Protein AF-A0A1M2VEQ7-F1 (afdb_monomer_lite)

Radius of gyration: 18.89 Å; chains: 1; bounding box: 52×27×53 Å

pLDDT: mean 94.09, std 8.84, range [41.97, 98.5]

Sequence (158 aa):
MASSLTTLIDLSKPSLIACVVSIAFNPTAWNIVARNEYRNKTITRIFGGNARYGCYFLALCIFSAGMLRDSLYHRALLEQPQAKLLPAPLDTLVPAVLFGLGQIFVVTSTWALGVTGTFLGDYFGILMDHRVEGFPFNVLRDPMYVGSTMSFAATALW

Secondary structure (DSSP, 8-state):
----HHHH--TT-HHHHHHHHHHHHHHHHHHHHHHHHHHH-HHHHHTTT-HHHHHHHHHHHHHHHHHHHHHHHHHHHHHSPP---S-TTHHHHHHHHHHHHHHHHHHHHHHHHHHHHHTTTTTTT---SS---STTTTT-SSHHHHHHHHHHHHHHH-

InterPro domains:
  IPR007318 Phospholipid methyltransferase [PF04191] (93-158)
  IPR024960 Phosphatidyl-N-methylethanolamine/Phosphatidylethanolamine N-methyltransferase [MF_03216] (12-158)
  IPR024960 Phosphatidyl-N-methylethanolamine/Phosphatidylethanolamine N-methyltransferase [PIRSF005444] (3-158)
  IPR024960 Phosphatidyl-N-methylethanolamine/Phosphatidylethanolamine N-methyltransferase [PS51599] (1-157)
  IPR024960 Phosphatidyl-N-methylethanolamine/Phosphatidylethanolamine N-methyltransferase [PTHR15458] (3-158)

Organism: Trametes pubescens (NCBI:txid154538)

Foldseek 3Di:
DPDDVCLQWPPVDVLVVVLVCLVVCLVVVLVVVLVCCLVPVVLCVVVVNNLVVSQVVLLVVSVVSVVVSVVSLLVRLVVTDDDQPDDPPCLPVQLVVLLVQLCVLQVVVCVQLPSLNVRSVVSSVDDDPDDDCDPPCVVDVCSNVSSVVSNSVSSSSD

Structure (mmCIF, N/CA/C/O backbone):
data_AF-A0A1M2VEQ7-F1
#
_entry.id   AF-A0A1M2VEQ7-F1
#
loop_
_atom_site.group_PDB
_atom_site.id
_atom_site.type_symbol
_atom_site.label_atom_id
_atom_site.label_alt_id
_atom_site.label_comp_id
_atom_site.label_asym_id
_atom_site.label_entity_id
_atom_site.label_seq_id
_atom_site.pdbx_PDB_ins_code
_atom_site.Cartn_x
_atom_site.Cartn_y
_atom_site.Cartn_z
_atom_site.occupancy
_atom_site.B_iso_or_equiv
_atom_site.auth_seq_id
_atom_site.auth_comp_id
_atom_site.auth_asym_id
_atom_site.auth_atom_id
_atom_site.pdbx_PDB_model_num
ATOM 1 N N . MET A 1 1 ? 30.136 -11.123 -17.820 1.00 41.97 1 MET A N 1
ATOM 2 C CA . MET A 1 1 ? 30.564 -9.957 -17.018 1.00 41.97 1 MET A CA 1
ATOM 3 C C . MET A 1 1 ? 29.614 -9.841 -15.844 1.00 41.97 1 MET A C 1
ATOM 5 O O . MET A 1 1 ? 28.425 -9.690 -16.084 1.00 41.97 1 MET A O 1
ATOM 9 N N . ALA A 1 2 ? 30.093 -9.992 -14.609 1.00 43.28 2 ALA A N 1
ATOM 10 C CA . ALA A 1 2 ? 29.255 -9.768 -13.436 1.00 43.28 2 ALA A CA 1
ATOM 11 C C . ALA A 1 2 ? 28.950 -8.265 -13.347 1.00 43.28 2 ALA A C 1
ATOM 13 O O . ALA A 1 2 ? 29.860 -7.465 -13.136 1.00 43.28 2 ALA A O 1
ATOM 14 N N . SER A 1 3 ? 27.699 -7.875 -13.586 1.00 52.16 3 SER A N 1
ATOM 15 C CA . SER A 1 3 ? 27.230 -6.511 -13.347 1.00 52.16 3 SER A CA 1
ATOM 16 C C . SER A 1 3 ? 27.383 -6.215 -11.857 1.00 52.16 3 SER A C 1
ATOM 18 O O . SER A 1 3 ? 26.749 -6.873 -11.031 1.00 52.16 3 SER A O 1
ATOM 20 N N . SER A 1 4 ? 28.242 -5.260 -11.499 1.00 61.28 4 SER A N 1
ATOM 21 C CA . SER A 1 4 ? 28.316 -4.772 -10.119 1.00 61.28 4 SER A CA 1
ATOM 22 C C . SER A 1 4 ? 26.930 -4.286 -9.696 1.00 61.28 4 SER A C 1
ATOM 24 O O . SER A 1 4 ? 26.262 -3.610 -10.476 1.00 61.28 4 SER A O 1
ATOM 26 N N . LEU A 1 5 ? 26.487 -4.587 -8.474 1.00 59.09 5 LEU A N 1
ATOM 27 C CA . LEU A 1 5 ? 25.176 -4.157 -7.961 1.00 59.09 5 LEU A CA 1
ATOM 28 C C . LEU A 1 5 ? 24.958 -2.636 -8.138 1.00 59.09 5 LEU A C 1
ATOM 30 O O . LEU A 1 5 ? 23.850 -2.184 -8.405 1.00 59.09 5 LEU A O 1
ATOM 34 N N . THR A 1 6 ? 26.049 -1.866 -8.086 1.00 61.22 6 THR A N 1
ATOM 35 C CA . THR A 1 6 ? 26.095 -0.412 -8.302 1.00 61.22 6 THR A CA 1
ATOM 36 C C . THR A 1 6 ? 25.773 0.047 -9.727 1.00 61.22 6 THR A C 1
ATOM 38 O O . THR A 1 6 ? 25.454 1.212 -9.923 1.00 61.22 6 THR A O 1
ATOM 41 N N . THR A 1 7 ? 25.843 -0.836 -10.731 1.00 74.12 7 THR A N 1
ATOM 42 C CA . THR A 1 7 ? 25.367 -0.534 -12.098 1.00 74.12 7 THR A CA 1
ATOM 43 C C . THR A 1 7 ? 23.854 -0.668 -12.249 1.00 74.12 7 THR A C 1
ATOM 45 O O . THR A 1 7 ? 23.299 -0.132 -13.202 1.00 74.12 7 THR A O 1
ATOM 48 N N . LEU A 1 8 ? 23.189 -1.356 -11.316 1.00 81.38 8 LEU A N 1
ATOM 49 C CA . LEU A 1 8 ? 21.740 -1.570 -11.332 1.00 81.38 8 LEU A CA 1
ATOM 50 C C . LEU A 1 8 ? 21.010 -0.683 -10.319 1.00 81.38 8 LEU A C 1
ATOM 52 O O . LEU A 1 8 ? 19.849 -0.354 -10.530 1.00 81.38 8 LEU A O 1
ATOM 56 N N . ILE A 1 9 ? 21.678 -0.308 -9.223 1.00 88.31 9 ILE A N 1
ATOM 57 C CA . ILE A 1 9 ? 21.107 0.515 -8.154 1.00 88.31 9 ILE A CA 1
ATOM 58 C C . ILE A 1 9 ? 22.100 1.618 -7.775 1.00 88.31 9 ILE A C 1
ATOM 60 O O . ILE A 1 9 ? 23.226 1.341 -7.359 1.00 88.31 9 ILE A O 1
ATOM 64 N N . ASP A 1 10 ? 21.657 2.870 -7.863 1.00 90.75 10 ASP A N 1
ATOM 65 C CA . ASP A 1 10 ? 22.382 4.045 -7.388 1.00 90.75 10 ASP A CA 1
ATOM 66 C C . ASP A 1 10 ? 22.004 4.355 -5.930 1.00 90.75 10 ASP A C 1
ATOM 68 O O . ASP A 1 10 ? 20.977 4.975 -5.637 1.00 90.75 10 ASP A O 1
ATOM 72 N N . LEU A 1 11 ? 22.866 3.931 -5.002 1.00 91.44 11 LEU A N 1
ATOM 73 C CA . LEU A 1 11 ? 22.692 4.141 -3.561 1.00 91.44 11 LEU A CA 1
ATOM 74 C C . LEU A 1 11 ? 22.933 5.593 -3.109 1.00 91.44 11 LEU A C 1
ATOM 76 O O . LEU A 1 11 ? 22.633 5.923 -1.964 1.00 91.44 11 LEU A O 1
ATOM 80 N N . SER A 1 12 ? 23.469 6.463 -3.973 1.00 91.88 12 SER A N 1
ATOM 81 C CA . SER A 1 12 ? 23.740 7.866 -3.629 1.00 91.88 12 SER A CA 1
ATOM 82 C C . SER A 1 12 ? 22.484 8.740 -3.639 1.00 91.88 12 SER A C 1
ATOM 84 O O . SER A 1 12 ? 22.485 9.828 -3.059 1.00 91.88 12 SER A O 1
ATOM 86 N N . LYS A 1 13 ? 21.402 8.278 -4.283 1.00 94.31 13 LYS A N 1
ATOM 87 C CA . LYS A 1 13 ? 20.159 9.037 -4.434 1.00 94.31 13 LYS A CA 1
ATOM 88 C C . LYS A 1 13 ? 19.396 9.126 -3.107 1.00 94.31 13 LYS A C 1
ATOM 90 O O . LYS A 1 13 ? 18.916 8.106 -2.609 1.00 94.31 13 LYS A O 1
ATOM 95 N N . PRO A 1 14 ? 19.164 10.336 -2.562 1.00 96.31 14 PRO A N 1
ATOM 96 C CA . PRO A 1 14 ? 18.352 10.497 -1.355 1.00 96.31 14 PRO A CA 1
ATOM 97 C C . PRO A 1 14 ? 16.904 10.019 -1.536 1.00 96.31 14 PRO A C 1
ATOM 99 O O . PRO A 1 14 ? 16.275 9.587 -0.572 1.00 96.31 14 PRO A O 1
ATOM 102 N N . SER A 1 15 ? 16.380 10.061 -2.767 1.00 97.12 15 SER A N 1
ATOM 103 C CA . SER A 1 15 ? 15.051 9.543 -3.113 1.00 97.12 15 SER A CA 1
ATOM 104 C C . SER A 1 15 ? 14.913 8.046 -2.834 1.00 97.12 15 SER A C 1
ATOM 106 O O . SER A 1 15 ? 13.863 7.626 -2.350 1.00 97.12 15 SER A O 1
ATOM 108 N N . LEU A 1 16 ? 15.973 7.253 -3.041 1.00 95.88 16 LEU A N 1
ATOM 109 C CA . LEU A 1 16 ? 15.980 5.825 -2.723 1.00 95.88 16 LEU A CA 1
ATOM 110 C C . LEU A 1 16 ? 15.811 5.602 -1.217 1.00 95.88 16 LEU A C 1
ATOM 112 O O . LEU A 1 16 ? 14.969 4.810 -0.801 1.00 95.88 16 LEU A O 1
ATOM 116 N N . ILE A 1 17 ? 16.562 6.343 -0.398 1.00 95.94 17 ILE A N 1
ATOM 117 C CA . ILE A 1 17 ? 16.470 6.255 1.065 1.00 95.94 17 ILE A CA 1
ATOM 118 C C . ILE A 1 17 ? 15.080 6.698 1.533 1.00 95.94 17 ILE A C 1
ATOM 120 O O . ILE A 1 17 ? 14.449 5.996 2.321 1.00 95.94 17 ILE A O 1
ATOM 124 N N . ALA A 1 18 ? 14.573 7.824 1.023 1.00 97.00 18 ALA A N 1
ATOM 125 C CA . ALA A 1 18 ? 13.242 8.320 1.366 1.00 97.00 18 ALA A CA 1
ATOM 126 C C . ALA A 1 18 ? 12.137 7.310 1.007 1.00 97.00 18 ALA A C 1
ATOM 128 O O . ALA A 1 18 ? 11.233 7.074 1.808 1.00 97.00 18 ALA A O 1
ATOM 129 N N . CYS A 1 19 ? 12.240 6.674 -0.163 1.00 97.31 19 CYS A N 1
ATOM 130 C CA . CYS A 1 19 ? 11.344 5.611 -0.607 1.00 97.31 19 CYS A CA 1
ATOM 131 C C . CYS A 1 19 ? 11.391 4.399 0.337 1.00 97.31 19 CYS A C 1
ATOM 133 O O . CYS A 1 19 ? 10.356 4.001 0.870 1.00 97.31 19 CYS A O 1
ATOM 135 N N . VAL A 1 20 ? 12.582 3.860 0.618 1.00 96.44 20 VAL A N 1
ATOM 136 C CA . VAL A 1 20 ? 12.757 2.696 1.506 1.00 96.44 20 VAL A CA 1
ATOM 137 C C . VAL A 1 20 ? 12.222 2.980 2.909 1.00 96.44 20 VAL A C 1
ATOM 139 O O . VAL A 1 20 ? 11.476 2.170 3.463 1.00 96.44 20 VAL A O 1
ATOM 142 N N . VAL A 1 21 ? 12.547 4.148 3.471 1.00 96.69 21 VAL A N 1
ATOM 143 C CA . VAL A 1 21 ? 12.052 4.567 4.788 1.00 96.69 21 VAL A CA 1
ATOM 144 C C . VAL A 1 21 ? 10.531 4.680 4.780 1.00 96.69 21 VAL A C 1
ATOM 146 O O . VAL A 1 21 ? 9.888 4.168 5.691 1.00 96.69 21 VAL A O 1
ATOM 149 N N . SER A 1 22 ? 9.936 5.289 3.752 1.00 96.69 22 SER A N 1
ATOM 150 C CA . SER A 1 22 ? 8.479 5.422 3.646 1.00 96.69 22 SER A CA 1
ATOM 151 C C . SER A 1 22 ? 7.770 4.067 3.510 1.00 96.69 22 SER A C 1
ATOM 153 O O . SER A 1 22 ? 6.759 3.829 4.176 1.00 96.69 22 SER A O 1
ATOM 155 N N . ILE A 1 23 ? 8.326 3.143 2.718 1.00 96.19 23 ILE A N 1
ATOM 156 C CA . ILE A 1 23 ? 7.804 1.778 2.563 1.00 96.19 23 ILE A CA 1
ATOM 157 C C . ILE A 1 23 ? 7.846 1.022 3.894 1.00 96.19 23 ILE A C 1
ATOM 159 O O . ILE A 1 23 ? 6.863 0.373 4.245 1.00 96.19 23 ILE A O 1
ATOM 163 N N . ALA A 1 24 ? 8.946 1.114 4.648 1.00 96.69 24 ALA A N 1
ATOM 164 C CA . ALA A 1 24 ? 9.087 0.456 5.948 1.00 96.69 24 ALA A CA 1
ATOM 165 C C . ALA A 1 24 ? 8.241 1.121 7.048 1.00 96.69 24 ALA A C 1
ATOM 167 O O . ALA A 1 24 ? 7.710 0.443 7.935 1.00 96.69 24 ALA A O 1
ATOM 168 N N . PHE A 1 25 ? 8.089 2.446 6.984 1.00 95.50 25 PHE A N 1
ATOM 169 C CA . PHE A 1 25 ? 7.326 3.231 7.946 1.00 95.50 25 PHE A CA 1
ATOM 170 C C . PHE A 1 25 ? 5.854 2.824 7.963 1.00 95.50 25 PHE A C 1
ATOM 172 O O . PHE A 1 25 ? 5.343 2.517 9.035 1.00 95.50 25 PHE A O 1
ATOM 179 N N . ASN A 1 26 ? 5.187 2.761 6.805 1.00 92.50 26 ASN A N 1
ATOM 180 C CA . ASN A 1 26 ? 3.742 2.514 6.728 1.00 92.50 26 ASN A CA 1
ATOM 181 C C . ASN A 1 26 ? 3.286 1.267 7.526 1.00 92.50 26 ASN A C 1
ATOM 183 O O . ASN A 1 26 ? 2.533 1.427 8.488 1.00 92.50 26 ASN A O 1
ATOM 187 N N . PRO A 1 27 ? 3.740 0.031 7.231 1.00 92.38 27 PRO A N 1
ATOM 188 C CA . PRO A 1 27 ? 3.302 -1.154 7.971 1.00 92.38 27 PRO A CA 1
ATOM 189 C C . PRO A 1 27 ? 3.718 -1.119 9.448 1.00 92.38 27 PRO A C 1
ATOM 191 O O . PRO A 1 27 ? 3.001 -1.651 10.297 1.00 92.38 27 PRO A O 1
ATOM 194 N N . THR A 1 28 ? 4.845 -0.485 9.779 1.00 95.75 28 THR A N 1
ATOM 195 C CA . THR A 1 28 ? 5.312 -0.351 11.166 1.00 95.75 28 THR A CA 1
ATOM 196 C C . THR A 1 28 ? 4.392 0.571 11.963 1.00 95.75 28 THR A C 1
ATOM 198 O O . THR A 1 28 ? 3.892 0.190 13.022 1.00 95.75 28 THR A O 1
ATOM 201 N N . ALA A 1 29 ? 4.113 1.759 11.426 1.00 95.81 29 ALA A N 1
ATOM 202 C CA . ALA A 1 29 ? 3.252 2.758 12.037 1.00 95.81 29 ALA A CA 1
ATOM 203 C C . ALA A 1 29 ? 1.839 2.211 12.247 1.00 95.81 29 ALA A C 1
ATOM 205 O O . ALA A 1 29 ? 1.312 2.286 13.356 1.00 95.81 29 ALA A O 1
ATOM 206 N N . TRP A 1 30 ? 1.249 1.583 11.226 1.00 94.50 30 TRP A N 1
ATOM 207 C CA . TRP A 1 30 ? -0.115 1.067 11.328 1.00 94.50 30 TRP A CA 1
ATOM 208 C C . TRP A 1 30 ? -0.225 -0.090 12.307 1.00 94.50 30 TRP A C 1
ATOM 210 O O . TRP A 1 30 ? -1.163 -0.104 13.093 1.00 94.50 30 TRP A O 1
ATOM 220 N N . ASN A 1 31 ? 0.753 -0.998 12.363 1.00 95.38 31 ASN A N 1
ATOM 221 C CA . ASN A 1 31 ? 0.759 -2.049 13.382 1.00 95.38 31 ASN A CA 1
ATOM 222 C C . ASN A 1 31 ? 0.820 -1.481 14.806 1.00 95.38 31 ASN A C 1
ATOM 224 O O . ASN A 1 31 ? 0.123 -1.975 15.694 1.00 95.38 31 ASN A O 1
ATOM 228 N N . ILE A 1 32 ? 1.637 -0.450 15.039 1.00 97.62 32 ILE A N 1
ATOM 229 C CA . ILE A 1 32 ? 1.743 0.204 16.351 1.00 97.62 32 ILE A CA 1
ATOM 230 C C . ILE A 1 32 ? 0.427 0.900 16.704 1.00 97.62 32 ILE A C 1
ATOM 232 O O . ILE A 1 32 ? -0.133 0.652 17.774 1.00 97.62 32 ILE A O 1
ATOM 236 N N . VAL A 1 33 ? -0.087 1.734 15.798 1.00 97.56 33 VAL A N 1
ATOM 237 C CA . VAL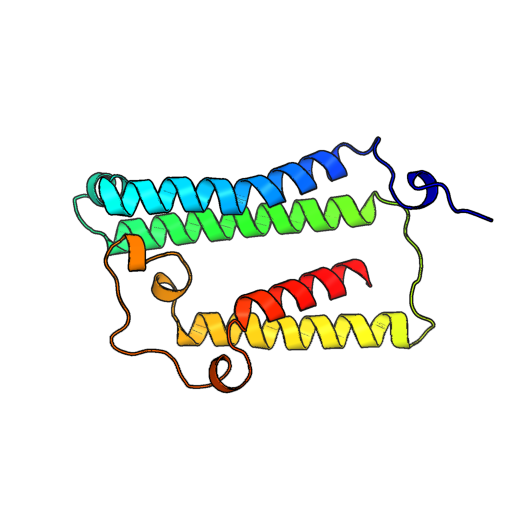 A 1 33 ? -1.315 2.510 16.002 1.00 97.56 33 VAL A CA 1
ATOM 238 C C . VAL A 1 33 ? -2.516 1.590 16.201 1.00 97.56 33 VAL A C 1
ATOM 240 O O . VAL A 1 33 ? -3.266 1.779 17.154 1.00 97.56 33 VAL A O 1
ATOM 243 N N . ALA A 1 34 ? -2.661 0.555 15.374 1.00 96.38 34 ALA A N 1
ATOM 244 C CA . ALA A 1 34 ? -3.751 -0.410 15.455 1.00 96.38 34 ALA A CA 1
ATOM 245 C C . ALA A 1 34 ? -3.725 -1.183 16.774 1.00 96.38 34 ALA A C 1
ATOM 247 O O . ALA A 1 34 ? -4.723 -1.235 17.488 1.00 96.38 34 ALA A O 1
ATOM 248 N N . ARG A 1 35 ? -2.568 -1.733 17.167 1.00 97.56 35 ARG A N 1
ATOM 249 C CA . ARG A 1 35 ? -2.437 -2.452 18.446 1.00 97.56 35 ARG A CA 1
ATOM 250 C C . ARG A 1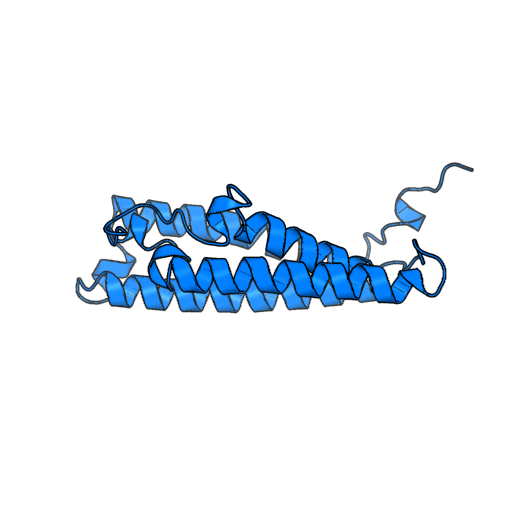 35 ? -2.713 -1.547 19.641 1.00 97.56 35 ARG A C 1
ATOM 252 O O . ARG A 1 35 ? -3.342 -1.991 20.603 1.00 97.56 35 ARG A O 1
ATOM 259 N N . ASN A 1 36 ? -2.255 -0.298 19.584 1.00 98.06 36 ASN A N 1
ATOM 260 C CA . ASN A 1 36 ? -2.574 0.693 20.599 1.00 98.06 36 ASN A CA 1
ATOM 261 C C . ASN A 1 36 ? -4.079 0.995 20.629 1.00 98.06 36 ASN A C 1
ATOM 263 O O . ASN A 1 36 ? -4.663 1.038 21.705 1.00 98.06 36 ASN A O 1
ATOM 267 N N . GLU A 1 37 ? -4.729 1.132 19.476 1.00 98.19 37 GLU A N 1
ATOM 268 C CA . GLU A 1 37 ? -6.176 1.317 19.406 1.00 98.19 37 GLU A CA 1
ATOM 269 C C . GLU A 1 37 ? -6.938 0.111 19.968 1.00 98.19 37 GLU A C 1
ATOM 271 O O . GLU A 1 37 ? -7.849 0.277 20.770 1.00 98.19 37 GLU A O 1
ATOM 276 N N . TYR A 1 38 ? -6.529 -1.115 19.661 1.00 97.75 38 TYR A N 1
ATOM 277 C CA . TYR A 1 38 ? -7.190 -2.304 20.193 1.00 97.75 38 TYR A CA 1
ATOM 278 C C . TYR A 1 38 ? -7.072 -2.428 21.714 1.00 97.75 38 TYR A C 1
ATOM 280 O O . TYR A 1 38 ? -8.064 -2.727 22.376 1.00 97.75 38 TYR A O 1
ATOM 288 N N . ARG A 1 39 ? -5.888 -2.160 22.283 1.00 97.69 39 ARG A N 1
ATOM 289 C CA . ARG A 1 39 ? -5.647 -2.292 23.732 1.00 97.69 39 ARG A CA 1
ATOM 290 C C . ARG A 1 39 ? -6.122 -1.089 24.536 1.00 97.69 39 ARG A C 1
ATOM 292 O O . ARG A 1 39 ? -6.677 -1.252 25.615 1.00 97.69 39 ARG A O 1
ATOM 299 N N . ASN A 1 40 ? -5.877 0.112 24.023 1.00 97.44 40 ASN A N 1
ATOM 300 C CA . ASN A 1 40 ? -6.067 1.355 24.756 1.00 97.44 40 ASN A CA 1
ATOM 301 C C . ASN A 1 40 ? -7.211 2.202 24.195 1.00 97.44 40 ASN A C 1
ATOM 303 O O . ASN A 1 40 ? -7.665 3.104 24.884 1.00 97.44 40 ASN A O 1
ATOM 307 N N . LYS A 1 41 ? -7.728 1.958 22.990 1.00 97.44 41 LYS A N 1
ATOM 308 C CA . LYS A 1 41 ? -8.807 2.773 22.397 1.00 97.44 41 LYS A CA 1
ATOM 309 C C . LYS A 1 41 ? -8.457 4.265 22.335 1.00 97.44 41 LYS A C 1
ATOM 311 O O . LYS A 1 41 ? -9.311 5.119 22.558 1.00 97.44 41 LYS A O 1
ATOM 316 N N . THR A 1 42 ? -7.178 4.593 22.132 1.00 97.56 42 THR A N 1
ATOM 317 C CA . THR A 1 42 ? -6.669 5.972 22.206 1.00 97.56 42 THR A CA 1
ATOM 318 C C . THR A 1 42 ? -7.341 6.886 21.189 1.00 97.56 42 THR A C 1
ATOM 320 O O . THR A 1 42 ? -7.777 7.970 21.563 1.00 97.56 42 THR A O 1
ATOM 323 N N . ILE A 1 43 ? -7.458 6.457 19.931 1.00 97.31 43 ILE A N 1
ATOM 324 C CA . ILE A 1 43 ? -8.097 7.252 18.880 1.00 97.31 43 ILE A CA 1
ATOM 325 C C . ILE A 1 43 ? -9.590 7.346 19.178 1.00 97.31 43 ILE A C 1
ATOM 327 O O . ILE A 1 43 ? -10.134 8.444 19.201 1.00 97.31 43 ILE A O 1
ATOM 331 N N . THR A 1 44 ? -10.246 6.231 19.510 1.00 97.81 44 THR A N 1
ATOM 332 C CA . THR A 1 44 ? -11.665 6.253 19.904 1.00 97.81 44 THR A CA 1
ATOM 333 C C . THR A 1 44 ? -11.932 7.250 21.040 1.00 97.81 44 THR A C 1
ATOM 335 O O . THR A 1 44 ? -12.894 8.013 20.970 1.00 97.81 44 THR A O 1
ATOM 338 N N . ARG A 1 45 ? -11.064 7.312 22.060 1.00 97.38 45 ARG A N 1
ATOM 339 C CA . ARG A 1 45 ? -11.169 8.281 23.163 1.00 97.38 45 ARG A CA 1
ATOM 340 C C . ARG A 1 45 ? -10.991 9.731 22.704 1.00 97.38 45 ARG A C 1
ATOM 342 O O . ARG A 1 45 ? -11.748 10.584 23.155 1.00 97.38 45 ARG A O 1
ATOM 349 N N . ILE A 1 46 ? -10.042 10.009 21.804 1.00 97.31 46 ILE A N 1
ATOM 350 C CA . ILE A 1 46 ? -9.850 11.347 21.209 1.00 97.31 46 ILE A CA 1
ATOM 351 C C . ILE A 1 46 ? -11.114 11.793 20.461 1.00 97.31 46 ILE A C 1
ATOM 353 O O . ILE A 1 46 ? -11.524 12.944 20.569 1.00 97.31 46 ILE A O 1
ATOM 357 N N . PHE A 1 47 ? -11.780 10.868 19.769 1.00 97.31 47 PHE A N 1
ATOM 358 C CA . PHE A 1 47 ? -13.030 11.115 19.046 1.00 97.31 47 PHE A CA 1
ATOM 359 C C . PHE A 1 47 ? -14.287 10.947 19.923 1.00 97.31 47 PHE A C 1
ATOM 361 O O . PHE A 1 47 ? -15.344 10.538 19.441 1.00 97.31 47 PHE A O 1
ATOM 368 N N . GLY A 1 48 ? -14.190 11.248 21.223 1.00 96.25 48 GLY A N 1
ATOM 369 C CA . GLY A 1 48 ? -15.342 11.293 22.133 1.00 96.25 48 GLY A CA 1
ATOM 370 C C . GLY A 1 48 ? -16.032 9.943 22.357 1.00 96.25 48 GLY A C 1
ATOM 371 O O . GLY A 1 48 ? -17.229 9.900 22.620 1.00 96.25 48 GLY A O 1
ATOM 372 N N . GLY A 1 49 ? -15.306 8.834 22.210 1.00 95.88 49 GLY A N 1
ATOM 373 C CA . GLY A 1 49 ? -15.850 7.479 22.315 1.00 95.88 49 GLY A CA 1
ATOM 374 C C . GLY A 1 49 ? -16.423 6.926 21.006 1.00 95.88 49 GLY A C 1
ATOM 375 O O . GLY A 1 49 ? -16.872 5.781 20.980 1.00 95.88 49 GLY A O 1
ATOM 376 N N . ASN A 1 50 ? -16.391 7.687 19.906 1.00 96.94 50 ASN A N 1
ATOM 377 C CA . ASN A 1 50 ? -16.903 7.229 18.618 1.00 96.94 50 ASN A CA 1
ATOM 378 C C . ASN A 1 50 ? -15.822 6.506 17.798 1.00 96.94 50 ASN A C 1
ATOM 380 O O . ASN A 1 50 ? -15.019 7.117 17.088 1.00 96.94 50 ASN A O 1
ATOM 384 N N . ALA A 1 51 ? -15.851 5.175 17.855 1.00 96.69 51 ALA A N 1
ATOM 385 C CA . ALA A 1 51 ? -14.900 4.315 17.159 1.00 96.69 51 ALA A CA 1
ATOM 386 C C . ALA A 1 51 ? -14.958 4.446 15.626 1.00 96.69 51 ALA A C 1
ATOM 388 O O . ALA A 1 51 ? -13.928 4.349 14.961 1.00 96.69 51 ALA A O 1
ATOM 389 N N . ARG A 1 52 ? -16.136 4.724 15.041 1.00 96.81 52 ARG A N 1
ATOM 390 C CA . ARG A 1 52 ? -16.261 4.924 13.587 1.00 96.81 52 ARG A CA 1
ATOM 391 C C . ARG A 1 52 ? -15.530 6.184 13.151 1.00 96.81 52 ARG A C 1
ATOM 393 O O . ARG A 1 52 ? -14.755 6.118 12.207 1.00 96.81 52 ARG A O 1
ATOM 400 N N . TYR A 1 53 ? -15.718 7.304 13.844 1.00 97.94 53 TYR A N 1
ATOM 401 C CA . TYR A 1 53 ? -15.013 8.544 13.501 1.00 97.94 53 TYR A CA 1
ATOM 402 C C . TYR A 1 53 ? -13.499 8.391 13.637 1.00 97.94 53 TYR A C 1
ATOM 404 O O . TYR A 1 53 ? -12.766 8.797 12.737 1.00 97.94 53 TYR A O 1
ATOM 412 N N . GLY A 1 54 ? -13.042 7.711 14.692 1.00 97.56 54 GLY A N 1
ATOM 413 C CA . GLY A 1 54 ? -11.634 7.359 14.844 1.00 97.56 54 GLY A CA 1
ATOM 414 C C .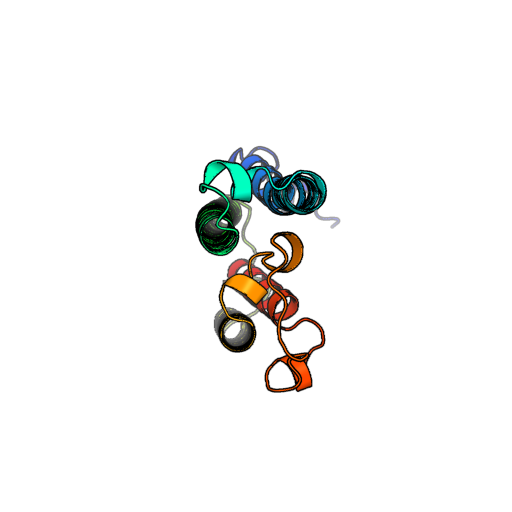 GLY A 1 54 ? -11.098 6.491 13.699 1.00 97.56 54 GLY A C 1
ATOM 415 O O . GLY A 1 54 ? -10.016 6.761 13.179 1.00 97.56 54 GLY A O 1
ATOM 416 N N . CYS A 1 55 ? -11.866 5.492 13.259 1.00 97.88 55 CYS A N 1
ATOM 417 C CA . CYS A 1 55 ? -11.494 4.624 12.142 1.00 97.88 55 CYS A CA 1
ATOM 418 C C . CYS A 1 55 ? -11.433 5.386 10.810 1.00 97.88 55 CYS A C 1
ATOM 420 O O . CYS A 1 55 ? -10.457 5.243 10.084 1.00 97.88 55 CYS A O 1
ATOM 422 N N . TYR A 1 56 ? -12.408 6.249 10.505 1.00 97.88 56 TYR A N 1
ATOM 423 C CA . TYR A 1 56 ? -12.375 7.083 9.295 1.00 97.88 56 TYR A CA 1
ATOM 424 C C . TYR A 1 56 ? -11.219 8.089 9.307 1.00 97.88 56 TYR A C 1
ATOM 426 O O . TYR A 1 56 ? -10.596 8.320 8.272 1.00 97.88 56 TYR A O 1
ATOM 434 N N . PHE A 1 57 ? -10.892 8.652 10.472 1.00 97.62 57 PHE A N 1
ATOM 435 C CA . PHE A 1 57 ? -9.700 9.480 10.624 1.00 97.62 57 PHE A CA 1
ATOM 436 C C . PHE A 1 57 ? -8.424 8.679 10.342 1.00 97.62 57 PHE A C 1
ATOM 438 O O . PHE A 1 57 ? -7.585 9.117 9.556 1.00 97.62 57 PHE A O 1
ATOM 445 N N . LEU A 1 58 ? -8.297 7.477 10.916 1.00 96.94 58 LEU A N 1
ATOM 446 C CA . LEU A 1 58 ? -7.155 6.609 10.639 1.00 96.94 58 LEU A CA 1
ATOM 447 C C . LEU A 1 58 ? -7.093 6.216 9.155 1.00 96.94 58 LEU A C 1
ATOM 449 O O . LEU A 1 58 ? -6.010 6.226 8.577 1.00 96.94 58 LEU A O 1
ATOM 453 N N . ALA A 1 59 ? -8.232 5.924 8.528 1.00 97.06 59 ALA A N 1
ATOM 454 C CA . ALA A 1 59 ? -8.320 5.616 7.105 1.00 97.06 59 ALA A CA 1
ATOM 455 C C . ALA A 1 59 ? -7.778 6.763 6.242 1.00 97.06 59 ALA A C 1
ATOM 457 O O . ALA A 1 59 ? -6.972 6.521 5.345 1.00 97.06 59 ALA A O 1
ATOM 458 N N . LEU A 1 60 ? -8.147 8.010 6.559 1.00 97.50 60 LEU A N 1
ATOM 459 C CA . LEU A 1 60 ? -7.602 9.193 5.894 1.00 97.50 60 LEU A CA 1
ATOM 460 C C . LEU A 1 60 ? -6.077 9.266 6.054 1.00 97.50 60 LEU A C 1
ATOM 462 O O . LEU A 1 60 ? -5.370 9.430 5.064 1.00 97.50 60 LEU A O 1
ATOM 466 N N . CYS A 1 61 ? -5.557 9.078 7.272 1.00 96.81 61 CYS A N 1
ATOM 467 C CA . CYS A 1 61 ? -4.115 9.078 7.521 1.00 96.81 61 CYS A CA 1
ATOM 468 C C . CYS A 1 61 ? -3.379 7.982 6.734 1.00 96.81 61 CYS A C 1
ATOM 470 O O . CYS A 1 61 ? -2.354 8.267 6.112 1.00 96.81 61 CYS A O 1
ATOM 472 N N . ILE A 1 62 ? -3.896 6.747 6.740 1.00 96.31 62 ILE A N 1
ATOM 473 C CA . ILE A 1 62 ? -3.305 5.613 6.014 1.00 96.31 62 ILE A CA 1
ATOM 474 C C . ILE A 1 62 ? -3.296 5.896 4.516 1.00 96.31 62 ILE A C 1
ATOM 476 O O . ILE A 1 62 ? -2.269 5.709 3.865 1.00 96.31 62 ILE A O 1
ATOM 480 N N . PHE A 1 63 ? -4.419 6.363 3.969 1.00 95.06 63 PHE A N 1
ATOM 481 C CA . PHE A 1 63 ? -4.540 6.665 2.550 1.00 95.06 63 PHE A CA 1
ATOM 482 C C . PHE A 1 63 ? -3.576 7.781 2.127 1.00 95.06 63 PHE A C 1
ATOM 484 O O . PHE A 1 63 ? -2.817 7.603 1.176 1.00 95.06 63 PHE A O 1
ATOM 491 N N . SER A 1 64 ? -3.520 8.892 2.869 1.00 96.75 64 SER A N 1
ATOM 492 C CA . SER A 1 64 ? -2.601 10.002 2.580 1.00 96.75 64 SER A CA 1
ATOM 493 C C . SER A 1 64 ? -1.129 9.588 2.659 1.00 96.75 64 SER A C 1
ATOM 495 O O . SER A 1 64 ? -0.335 9.939 1.787 1.00 96.75 64 SER A O 1
ATOM 497 N N . ALA A 1 65 ? -0.750 8.804 3.669 1.00 96.00 65 ALA A N 1
ATOM 498 C CA . ALA A 1 65 ? 0.602 8.262 3.776 1.00 96.00 65 ALA A CA 1
ATOM 499 C C . ALA A 1 65 ? 0.912 7.229 2.676 1.00 96.00 65 ALA A C 1
ATOM 501 O O . ALA A 1 65 ? 2.053 7.127 2.225 1.00 96.00 65 ALA A O 1
ATOM 502 N N . GLY A 1 66 ? -0.094 6.483 2.212 1.00 95.50 66 GLY A N 1
ATOM 503 C CA . GLY A 1 66 ? -0.007 5.623 1.033 1.00 95.50 66 GLY A CA 1
ATOM 504 C C . GLY A 1 66 ? 0.303 6.422 -0.232 1.00 95.50 66 GLY A C 1
ATOM 505 O O . GLY A 1 66 ? 1.274 6.116 -0.914 1.00 95.50 66 GLY A O 1
ATOM 506 N N . MET A 1 67 ? -0.435 7.505 -0.490 1.00 96.19 67 MET A N 1
ATOM 507 C CA . MET A 1 67 ? -0.172 8.396 -1.629 1.00 96.19 67 MET A CA 1
ATOM 508 C C . MET A 1 67 ? 1.239 8.996 -1.588 1.00 96.19 67 MET A C 1
ATOM 510 O O . MET A 1 67 ? 1.915 9.070 -2.615 1.00 96.19 67 MET A O 1
ATOM 514 N N . LEU A 1 68 ? 1.703 9.415 -0.405 1.00 97.19 68 LEU A N 1
ATOM 515 C CA . LEU A 1 68 ? 3.063 9.927 -0.238 1.00 97.19 68 LEU A CA 1
ATOM 516 C C . LEU A 1 68 ? 4.109 8.851 -0.557 1.00 97.19 68 LEU A C 1
ATOM 518 O O . LEU A 1 68 ? 5.047 9.128 -1.302 1.00 97.19 68 LEU A O 1
ATOM 522 N N . ARG A 1 69 ? 3.936 7.629 -0.034 1.00 97.31 69 ARG A N 1
ATOM 523 C CA . ARG A 1 69 ? 4.810 6.486 -0.340 1.00 97.31 69 ARG A CA 1
ATOM 524 C C . ARG A 1 69 ? 4.877 6.235 -1.843 1.00 97.31 69 ARG A C 1
ATOM 526 O O . ARG A 1 69 ? 5.969 6.063 -2.372 1.00 97.31 69 ARG A O 1
ATOM 533 N N . ASP A 1 70 ? 3.739 6.241 -2.526 1.00 96.62 70 ASP A N 1
ATOM 534 C CA . ASP A 1 70 ? 3.664 5.938 -3.959 1.00 96.62 70 ASP A CA 1
ATOM 535 C C . ASP A 1 70 ? 4.354 7.026 -4.793 1.00 96.62 70 ASP A C 1
ATOM 537 O O . ASP A 1 70 ? 5.092 6.723 -5.729 1.00 96.62 70 ASP A O 1
ATOM 541 N N . SER A 1 71 ? 4.205 8.292 -4.394 1.00 97.44 71 SER A N 1
ATOM 542 C CA . SER A 1 71 ? 4.927 9.422 -4.990 1.00 97.44 71 SER A CA 1
ATOM 543 C C . SER A 1 71 ? 6.445 9.314 -4.792 1.00 97.44 71 SER A C 1
ATOM 545 O O . SER A 1 71 ? 7.215 9.487 -5.739 1.00 97.44 71 SER A O 1
ATOM 547 N N . LEU A 1 72 ? 6.894 8.969 -3.579 1.00 97.94 72 LEU A N 1
ATOM 548 C CA . LEU A 1 72 ? 8.315 8.756 -3.281 1.00 97.94 72 LEU A CA 1
ATOM 549 C C . LEU A 1 72 ? 8.887 7.556 -4.041 1.00 97.94 72 LEU A C 1
ATOM 551 O O . LEU A 1 72 ? 10.015 7.627 -4.524 1.00 97.94 72 LEU A O 1
ATOM 555 N N . TYR A 1 73 ? 8.108 6.484 -4.180 1.00 97.75 73 TYR A N 1
ATOM 556 C CA . TYR A 1 73 ? 8.469 5.314 -4.970 1.00 97.75 73 TYR A CA 1
ATOM 557 C C . TYR A 1 73 ? 8.660 5.664 -6.445 1.00 97.75 73 TYR A C 1
ATOM 559 O O . TYR A 1 73 ? 9.712 5.375 -7.011 1.00 97.75 73 TYR A O 1
ATOM 567 N N . HIS A 1 74 ? 7.690 6.354 -7.043 1.00 96.75 74 HIS A N 1
ATOM 568 C CA . HIS A 1 74 ? 7.776 6.785 -8.434 1.00 96.75 74 HIS A CA 1
ATOM 569 C C . HIS A 1 74 ? 8.977 7.713 -8.664 1.00 96.75 74 HIS A C 1
ATOM 571 O O . HIS A 1 74 ? 9.746 7.526 -9.604 1.00 96.75 74 HIS A O 1
ATOM 577 N N . ARG A 1 75 ? 9.209 8.670 -7.757 1.00 97.19 75 ARG A N 1
ATOM 578 C CA . ARG A 1 75 ? 10.389 9.538 -7.825 1.00 97.19 75 ARG A CA 1
ATOM 579 C C . ARG A 1 75 ? 11.697 8.751 -7.727 1.00 97.19 75 ARG A C 1
ATOM 581 O O . ARG A 1 75 ? 12.630 9.052 -8.463 1.00 97.19 75 ARG A O 1
ATOM 588 N N . ALA A 1 76 ? 11.772 7.762 -6.837 1.00 96.94 76 ALA A N 1
ATOM 589 C CA . ALA A 1 76 ? 12.951 6.915 -6.722 1.00 96.94 76 ALA A CA 1
ATOM 590 C C . ALA A 1 76 ? 13.205 6.140 -8.021 1.00 96.94 76 ALA A C 1
ATOM 592 O O . ALA A 1 76 ? 14.333 6.150 -8.495 1.00 96.94 76 ALA A O 1
ATOM 593 N N . LEU A 1 77 ? 12.177 5.549 -8.641 1.00 95.44 77 LEU A N 1
ATOM 594 C CA . LEU A 1 77 ? 12.315 4.850 -9.927 1.00 95.44 77 LEU A CA 1
ATOM 595 C C . LEU A 1 77 ? 12.873 5.748 -11.040 1.00 95.44 77 LEU A C 1
ATOM 597 O O . LEU A 1 77 ? 13.745 5.319 -11.790 1.00 95.44 77 LEU A O 1
ATOM 601 N N . LEU A 1 78 ? 12.404 6.995 -11.132 1.00 94.75 78 LEU A N 1
ATOM 602 C CA . LEU A 1 78 ? 12.879 7.951 -12.139 1.00 94.75 78 LEU A CA 1
ATOM 603 C C . LEU A 1 78 ? 14.339 8.381 -11.932 1.00 94.75 78 LEU A C 1
ATOM 605 O O . LEU A 1 78 ? 15.015 8.748 -12.889 1.00 94.75 78 LEU A O 1
ATOM 609 N N . GLU A 1 79 ? 14.825 8.374 -10.689 1.00 95.31 79 GLU A N 1
ATOM 610 C CA . GLU A 1 79 ? 16.195 8.775 -10.352 1.00 95.31 79 GLU A CA 1
ATOM 611 C C . GLU A 1 79 ? 17.190 7.594 -10.338 1.00 95.31 79 GLU A C 1
ATOM 613 O O . GLU A 1 79 ? 18.396 7.827 -10.226 1.00 95.31 79 GLU A O 1
ATOM 618 N N . GLN A 1 80 ? 16.711 6.349 -10.445 1.00 94.31 80 GLN A N 1
ATOM 619 C CA . GLN A 1 80 ? 17.538 5.141 -10.548 1.00 94.31 80 GLN A CA 1
ATOM 620 C C . GLN A 1 80 ? 17.939 4.839 -12.006 1.00 94.31 80 GLN A C 1
ATOM 622 O O . GLN A 1 80 ? 17.271 5.287 -12.939 1.00 94.31 80 GLN A O 1
ATOM 627 N N . PRO A 1 81 ? 19.016 4.061 -12.239 1.00 91.38 81 PRO A N 1
ATOM 628 C CA . PRO A 1 81 ? 19.353 3.573 -13.574 1.00 91.38 81 PRO A CA 1
ATOM 629 C C . PRO A 1 81 ? 18.195 2.768 -14.187 1.00 91.38 81 PRO A C 1
ATOM 631 O O . PRO A 1 81 ? 17.765 1.761 -13.629 1.00 91.38 81 PRO A O 1
ATOM 634 N N . GLN A 1 82 ? 17.701 3.202 -15.347 1.00 88.31 82 GLN A N 1
ATOM 635 C CA . GLN A 1 82 ? 16.601 2.540 -16.048 1.00 88.31 82 GLN A CA 1
ATOM 636 C C . GLN A 1 82 ? 17.130 1.570 -17.104 1.00 88.31 82 GLN A C 1
ATOM 638 O O . GLN A 1 82 ? 18.020 1.901 -17.889 1.00 88.31 82 GLN A O 1
ATOM 643 N N . ALA A 1 83 ? 16.547 0.375 -17.153 1.00 85.75 83 ALA A N 1
ATOM 644 C CA . ALA A 1 83 ? 16.847 -0.633 -18.159 1.00 85.75 83 ALA A CA 1
ATOM 645 C C . ALA A 1 83 ? 15.546 -1.176 -18.747 1.00 85.75 83 ALA A C 1
ATOM 647 O O . ALA A 1 83 ? 14.634 -1.553 -18.013 1.00 85.75 83 ALA A O 1
ATOM 648 N N . LYS A 1 84 ? 15.467 -1.262 -20.079 1.00 86.44 84 LYS A N 1
ATOM 649 C CA . LYS A 1 84 ? 14.341 -1.923 -20.742 1.00 86.44 84 LYS A CA 1
ATOM 650 C C . LYS A 1 84 ? 14.447 -3.433 -20.546 1.00 86.44 84 LYS A C 1
ATOM 652 O O . LYS A 1 84 ? 15.285 -4.078 -21.171 1.00 86.44 84 LYS A O 1
ATOM 657 N N . LEU A 1 85 ? 13.595 -3.988 -19.686 1.00 89.19 85 LEU A N 1
ATOM 658 C CA . LEU A 1 85 ? 13.519 -5.436 -19.457 1.00 89.19 85 LEU A CA 1
ATOM 659 C C . LEU A 1 85 ? 12.759 -6.179 -20.564 1.00 89.19 85 LEU A C 1
ATOM 661 O O . LEU A 1 85 ? 13.005 -7.363 -20.783 1.00 89.19 85 LEU A O 1
ATOM 665 N N . LEU A 1 86 ? 11.836 -5.500 -21.247 1.00 92.75 86 LEU A N 1
ATOM 666 C CA . LEU A 1 86 ? 10.982 -6.086 -22.278 1.00 92.75 86 LEU A CA 1
ATOM 667 C C . LEU A 1 86 ? 11.242 -5.425 -23.642 1.00 92.75 86 LEU A C 1
ATOM 669 O O . LEU A 1 86 ? 11.524 -4.226 -23.698 1.00 92.75 86 LEU A O 1
ATOM 673 N N . PRO A 1 87 ? 11.151 -6.178 -24.752 1.00 94.62 87 PRO A N 1
ATOM 674 C CA . PRO A 1 87 ? 11.205 -5.609 -26.093 1.00 94.62 87 PRO A CA 1
ATOM 675 C C . PRO A 1 87 ? 9.871 -4.949 -26.467 1.00 94.62 87 PRO A C 1
ATOM 677 O O . PRO A 1 87 ? 8.809 -5.349 -25.988 1.00 94.62 87 PRO A O 1
ATOM 680 N N . ALA A 1 88 ? 9.900 -3.986 -27.388 1.00 93.56 88 ALA A N 1
ATOM 681 C CA . ALA A 1 88 ? 8.676 -3.433 -27.963 1.00 93.56 88 ALA A CA 1
ATOM 682 C C . ALA A 1 88 ? 7.913 -4.510 -28.772 1.00 93.56 88 ALA A C 1
ATOM 684 O O . ALA A 1 88 ? 8.556 -5.286 -29.486 1.00 93.56 88 ALA A O 1
ATOM 685 N N . PRO A 1 89 ? 6.566 -4.579 -28.696 1.00 94.75 89 PRO A N 1
ATOM 686 C CA . PRO A 1 89 ? 5.652 -3.680 -27.970 1.00 94.75 89 PRO A CA 1
ATOM 687 C C . PRO A 1 89 ? 5.315 -4.131 -26.530 1.00 94.75 89 PRO A C 1
ATOM 689 O O . PRO A 1 89 ? 4.428 -3.563 -25.886 1.00 94.75 89 PRO A O 1
ATOM 692 N N . LEU A 1 90 ? 5.961 -5.187 -26.025 1.00 96.44 90 LEU A N 1
ATOM 693 C CA . LEU A 1 90 ? 5.666 -5.757 -24.706 1.00 96.44 90 LEU A CA 1
ATOM 694 C C . LEU A 1 90 ? 6.061 -4.820 -23.558 1.00 96.44 90 LEU A C 1
ATOM 696 O O . LEU A 1 90 ? 5.431 -4.881 -22.505 1.00 96.44 90 LEU A O 1
ATOM 700 N N . ASP A 1 91 ? 7.036 -3.934 -23.782 1.00 93.69 91 ASP A N 1
ATOM 701 C CA . ASP A 1 91 ? 7.444 -2.878 -22.845 1.00 93.69 91 ASP A CA 1
ATOM 702 C C . ASP A 1 91 ? 6.317 -1.909 -22.467 1.00 93.69 91 ASP A C 1
ATOM 704 O O . ASP A 1 91 ? 6.371 -1.314 -21.402 1.00 93.69 91 ASP A O 1
ATOM 708 N N . THR A 1 92 ? 5.264 -1.801 -23.281 1.00 95.38 92 THR A N 1
ATOM 709 C CA . THR A 1 92 ? 4.070 -1.003 -22.957 1.00 95.38 92 THR A CA 1
ATOM 710 C C . THR A 1 92 ? 2.877 -1.884 -22.585 1.00 95.38 92 THR A C 1
ATOM 712 O O . THR A 1 92 ? 2.141 -1.592 -21.642 1.00 95.38 92 THR A O 1
ATOM 715 N N . LEU A 1 93 ? 2.669 -2.988 -23.312 1.00 97.25 93 LEU A N 1
ATOM 716 C CA . LEU A 1 93 ? 1.478 -3.823 -23.139 1.00 97.25 93 LEU A CA 1
ATOM 717 C C . LEU A 1 93 ? 1.454 -4.537 -21.780 1.00 97.25 93 LEU A C 1
ATOM 719 O O . LEU A 1 93 ? 0.416 -4.572 -21.121 1.00 97.25 93 LEU A O 1
ATOM 723 N N . VAL A 1 94 ? 2.586 -5.105 -21.358 1.00 97.56 94 VAL A N 1
ATOM 724 C CA . VAL A 1 94 ? 2.682 -5.859 -20.101 1.00 97.56 94 VAL A CA 1
ATOM 725 C C . VAL A 1 94 ? 2.416 -4.972 -18.880 1.00 97.56 94 VAL A C 1
ATOM 727 O O . VAL A 1 94 ? 1.521 -5.330 -18.107 1.00 97.56 94 VAL A O 1
ATOM 730 N N . PRO A 1 95 ? 3.101 -3.825 -18.681 1.00 97.25 95 PRO A N 1
ATOM 731 C CA . PRO A 1 95 ? 2.799 -2.959 -17.546 1.00 97.25 95 PRO A CA 1
ATOM 732 C C . PRO A 1 95 ? 1.368 -2.413 -17.592 1.00 97.25 95 PRO A C 1
ATOM 734 O O . PRO A 1 95 ? 0.708 -2.393 -16.557 1.00 97.25 95 PRO A O 1
ATOM 737 N N . ALA A 1 96 ? 0.828 -2.063 -18.766 1.00 98.06 96 ALA A N 1
ATOM 738 C CA . ALA A 1 96 ? -0.554 -1.590 -18.871 1.00 98.06 96 ALA A CA 1
ATOM 739 C C . ALA A 1 96 ? -1.581 -2.643 -18.409 1.00 98.06 96 ALA A C 1
ATOM 741 O O . ALA A 1 96 ? -2.491 -2.329 -17.639 1.00 98.06 96 ALA A O 1
ATOM 742 N N . VAL A 1 97 ? -1.421 -3.904 -18.832 1.00 98.25 97 VAL A N 1
ATOM 743 C CA . VAL A 1 97 ? -2.296 -5.011 -18.406 1.00 98.25 97 VAL A CA 1
ATOM 744 C C . VAL A 1 97 ? -2.125 -5.306 -16.916 1.00 98.25 97 VAL A C 1
ATOM 746 O O . VAL A 1 97 ? -3.123 -5.457 -16.210 1.00 98.25 97 VAL A O 1
ATOM 749 N N . LEU A 1 98 ? -0.884 -5.357 -16.422 1.00 98.25 98 LEU A N 1
ATOM 750 C CA . LEU A 1 98 ? -0.601 -5.576 -15.001 1.00 98.25 98 LEU A CA 1
ATOM 751 C C . LEU A 1 98 ? -1.228 -4.488 -14.130 1.00 98.25 98 LEU A C 1
ATOM 753 O O . LEU A 1 98 ? -1.885 -4.814 -13.144 1.00 98.25 98 LEU A O 1
ATOM 757 N N . PHE A 1 99 ? -1.080 -3.219 -14.515 1.00 98.19 99 PHE A N 1
ATOM 758 C CA . PHE A 1 99 ? -1.673 -2.100 -13.794 1.00 98.19 99 PHE A CA 1
ATOM 759 C C . PHE A 1 99 ? -3.201 -2.181 -13.821 1.00 98.19 99 PHE A C 1
ATOM 761 O O . PHE A 1 99 ? -3.837 -2.096 -12.776 1.00 98.19 99 PHE A O 1
ATOM 768 N N . GLY A 1 100 ? -3.806 -2.421 -14.989 1.00 98.50 100 GLY A N 1
ATOM 769 C CA . GLY A 1 100 ? -5.259 -2.548 -15.123 1.00 98.50 100 GLY A CA 1
ATOM 770 C C . GLY A 1 100 ? -5.847 -3.650 -14.235 1.00 98.50 100 GLY A C 1
ATOM 771 O O . GLY A 1 100 ? -6.783 -3.402 -13.475 1.00 98.50 100 GLY A O 1
ATOM 772 N N . LEU A 1 101 ? -5.267 -4.852 -14.273 1.00 98.38 101 LEU A N 1
ATOM 773 C CA . LEU A 1 101 ? -5.687 -5.967 -13.418 1.00 98.38 101 LEU A CA 1
ATOM 774 C C . LEU A 1 101 ? -5.419 -5.687 -11.933 1.00 98.38 101 LEU A C 1
ATOM 776 O O . LEU A 1 101 ? -6.269 -5.981 -11.091 1.00 98.38 101 LEU A O 1
ATOM 780 N N . GLY A 1 102 ? -4.276 -5.076 -11.615 1.00 98.31 102 GLY A N 1
ATOM 781 C CA . GLY A 1 102 ? -3.929 -4.669 -10.258 1.00 98.31 102 GLY A CA 1
ATOM 782 C C . GLY A 1 102 ? -4.973 -3.730 -9.659 1.00 98.31 102 GLY A C 1
ATOM 783 O O . GLY A 1 102 ? -5.516 -3.998 -8.585 1.00 98.31 102 GLY A O 1
ATOM 784 N N . GLN A 1 103 ? -5.351 -2.690 -10.406 1.00 98.31 103 GLN A N 1
ATOM 785 C CA . GLN A 1 103 ? -6.388 -1.745 -10.002 1.00 98.31 103 GLN A CA 1
ATOM 786 C C . GLN A 1 103 ? -7.762 -2.408 -9.865 1.00 98.31 103 GLN A C 1
ATOM 788 O O . GLN A 1 103 ? -8.471 -2.109 -8.904 1.00 98.31 103 GLN A O 1
ATOM 793 N N . ILE A 1 104 ? -8.134 -3.333 -10.761 1.00 98.50 104 ILE A N 1
ATOM 794 C CA . ILE A 1 104 ? -9.384 -4.101 -10.631 1.00 98.50 104 ILE A CA 1
ATOM 795 C C . ILE A 1 104 ? -9.410 -4.826 -9.287 1.00 98.50 104 ILE A C 1
ATOM 797 O O . ILE A 1 104 ? -10.381 -4.681 -8.543 1.00 98.50 104 ILE A O 1
ATOM 801 N N . PHE A 1 105 ? -8.349 -5.554 -8.931 1.00 98.50 105 PHE A N 1
ATOM 802 C CA . PHE A 1 105 ? -8.303 -6.270 -7.658 1.00 98.50 105 PHE A CA 1
ATOM 803 C C . PHE A 1 105 ? -8.335 -5.328 -6.453 1.00 98.50 105 PHE A C 1
ATOM 805 O O . PHE A 1 105 ? -9.103 -5.577 -5.527 1.00 98.50 105 PHE A O 1
ATOM 812 N N . VAL A 1 106 ? -7.573 -4.231 -6.455 1.00 97.81 106 VAL A N 1
ATOM 813 C CA . VAL A 1 106 ? -7.554 -3.281 -5.327 1.00 97.81 106 VAL A CA 1
ATOM 814 C C . VAL A 1 106 ? -8.916 -2.611 -5.137 1.00 97.81 106 VAL A C 1
ATOM 816 O O . VAL A 1 106 ? -9.461 -2.617 -4.028 1.00 97.81 106 VAL A O 1
ATOM 819 N N . VAL A 1 107 ? -9.499 -2.067 -6.208 1.00 97.94 107 VAL A N 1
ATOM 820 C CA . VAL A 1 107 ? -10.762 -1.318 -6.140 1.00 97.9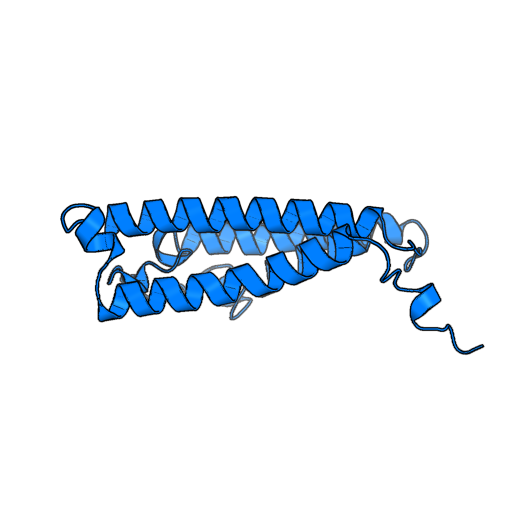4 107 VAL A CA 1
ATOM 821 C C . VAL A 1 107 ? -11.917 -2.232 -5.755 1.00 97.94 107 VAL A C 1
ATOM 823 O O . VAL A 1 107 ? -12.681 -1.897 -4.853 1.00 97.94 107 VAL A O 1
ATOM 826 N N . THR A 1 108 ? -12.031 -3.407 -6.377 1.00 97.69 108 THR A N 1
ATOM 827 C CA . THR A 1 108 ? -13.130 -4.333 -6.063 1.00 97.69 108 THR A CA 1
ATOM 828 C C . THR A 1 108 ? -12.990 -4.962 -4.676 1.00 97.69 108 THR A C 1
ATOM 830 O O . THR A 1 108 ? -14.001 -5.151 -4.002 1.00 97.69 108 THR A O 1
ATOM 833 N N . SER A 1 109 ? -11.764 -5.180 -4.181 1.00 97.38 109 SER A N 1
ATOM 834 C CA . SER A 1 109 ? -11.539 -5.578 -2.780 1.00 97.38 109 SER A CA 1
ATOM 835 C C . SER A 1 109 ? -12.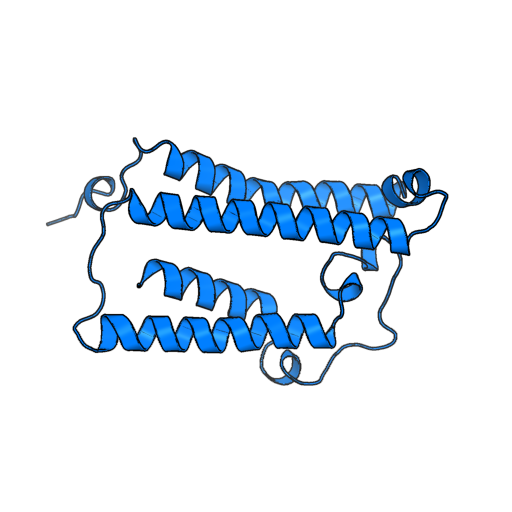010 -4.497 -1.811 1.00 97.38 109 SER A C 1
ATOM 837 O O . SER A 1 109 ? -12.737 -4.788 -0.864 1.00 97.38 109 SER A O 1
ATOM 839 N N . THR A 1 110 ? -11.619 -3.244 -2.068 1.00 96.19 110 THR A N 1
ATOM 840 C CA . THR A 1 110 ? -11.983 -2.092 -1.226 1.00 96.19 110 THR A CA 1
ATOM 841 C C . THR A 1 110 ? -13.490 -1.865 -1.236 1.00 96.19 110 THR A C 1
ATOM 843 O O . THR A 1 110 ? -14.081 -1.569 -0.202 1.00 96.19 110 THR A O 1
ATOM 846 N N . TRP A 1 111 ? -14.129 -2.047 -2.394 1.00 96.62 111 TRP A N 1
ATOM 847 C CA . TRP A 1 111 ? -15.578 -1.971 -2.531 1.00 96.62 111 TRP A CA 1
ATOM 848 C C . TRP A 1 111 ? -16.285 -3.020 -1.669 1.00 96.62 111 TRP A C 1
ATOM 850 O O . TRP A 1 111 ? -17.213 -2.688 -0.938 1.00 96.62 111 TRP A O 1
ATOM 860 N N . ALA A 1 112 ? -15.829 -4.274 -1.718 1.00 96.31 112 ALA A N 1
ATOM 861 C CA . ALA A 1 112 ? -16.464 -5.364 -0.985 1.00 96.31 112 ALA A CA 1
ATOM 862 C C . ALA A 1 112 ? -16.235 -5.289 0.537 1.00 96.31 112 ALA A C 1
ATOM 864 O O . ALA A 1 112 ? -17.130 -5.629 1.307 1.00 96.31 112 ALA A O 1
ATOM 865 N N . LEU A 1 113 ? -15.060 -4.828 0.980 1.00 96.06 113 LEU A N 1
ATOM 866 C CA . LEU A 1 113 ? -14.739 -4.649 2.404 1.00 96.06 113 LEU A CA 1
ATOM 867 C C . LEU A 1 113 ? -15.281 -3.333 2.989 1.00 96.06 113 LEU A C 1
ATOM 869 O O . LEU A 1 113 ? -15.442 -3.202 4.206 1.00 96.06 113 LEU A O 1
ATOM 873 N N . GLY A 1 114 ? -15.508 -2.330 2.141 1.00 95.94 114 GLY A N 1
ATOM 874 C CA . GLY A 1 114 ? -15.749 -0.954 2.557 1.00 95.94 114 GLY A CA 1
ATOM 875 C C . GLY A 1 114 ? -14.534 -0.311 3.239 1.00 95.94 114 GLY A C 1
ATOM 876 O O . GLY A 1 114 ? -13.478 -0.921 3.427 1.00 95.94 114 GLY A O 1
ATOM 877 N N . VAL A 1 115 ? -14.683 0.951 3.652 1.00 95.38 115 VAL A N 1
ATOM 878 C CA . VAL A 1 115 ? -13.594 1.715 4.290 1.00 95.38 115 VAL A CA 1
ATOM 879 C C . VAL A 1 115 ? -13.153 1.059 5.599 1.00 95.38 115 VAL A C 1
ATOM 881 O O . VAL A 1 115 ? -11.967 0.824 5.802 1.00 95.38 115 VAL A O 1
ATOM 884 N N . THR A 1 116 ? -14.089 0.708 6.479 1.00 95.56 116 THR A N 1
ATOM 885 C CA . THR A 1 116 ? -13.751 0.146 7.795 1.00 95.56 116 THR A CA 1
ATOM 886 C C . THR A 1 116 ? -13.134 -1.247 7.693 1.00 95.56 116 THR A C 1
ATOM 888 O O . THR A 1 116 ? -12.205 -1.541 8.436 1.00 95.56 116 THR A O 1
ATOM 891 N N . GLY A 1 117 ? -13.586 -2.088 6.755 1.00 94.69 117 GLY A N 1
ATOM 892 C CA . GLY A 1 117 ? -12.970 -3.398 6.519 1.00 94.69 117 GLY A CA 1
ATOM 893 C C . GLY A 1 117 ? -11.582 -3.304 5.876 1.00 94.69 117 GLY A C 1
ATOM 894 O O . GLY A 1 117 ? -10.752 -4.183 6.079 1.00 94.69 117 GLY A O 1
ATOM 895 N N . THR A 1 118 ? -11.304 -2.224 5.141 1.00 95.50 118 THR A N 1
ATOM 896 C CA . THR A 1 118 ? -10.009 -2.000 4.476 1.00 95.50 118 THR A CA 1
ATOM 897 C C . THR A 1 118 ? -8.979 -1.350 5.405 1.00 95.50 118 THR A C 1
ATOM 899 O O . THR A 1 118 ? -7.804 -1.712 5.391 1.00 95.50 118 THR A O 1
ATOM 902 N N . PHE A 1 119 ? -9.404 -0.394 6.233 1.00 95.25 119 PHE A N 1
ATOM 903 C CA . PHE A 1 119 ? -8.522 0.471 7.022 1.00 95.25 119 PHE A CA 1
ATOM 904 C C . PHE A 1 119 ? -8.586 0.173 8.529 1.00 95.25 119 PHE A C 1
ATOM 906 O O . PHE A 1 119 ? -8.765 1.075 9.348 1.00 95.25 119 PHE A O 1
ATOM 913 N N . LEU A 1 120 ? -8.384 -1.101 8.894 1.00 95.19 120 LEU A N 1
ATOM 914 C CA . LEU A 1 120 ? -8.153 -1.560 10.277 1.00 95.19 120 LEU A CA 1
ATOM 915 C C . LEU A 1 120 ? -9.327 -1.319 11.246 1.00 95.19 120 LEU A C 1
ATOM 917 O O . LEU A 1 120 ? -9.127 -1.109 12.445 1.00 95.19 120 LEU A O 1
ATOM 921 N N . GLY A 1 121 ? -10.565 -1.327 10.746 1.00 96.50 121 GLY A N 1
ATOM 922 C CA . GLY A 1 121 ? -11.767 -1.147 11.565 1.00 96.50 121 GLY A CA 1
ATOM 923 C C . GLY A 1 121 ? -11.970 -2.240 12.616 1.00 96.50 121 GLY A C 1
ATOM 924 O O . GLY A 1 121 ? -12.550 -1.977 13.668 1.00 96.50 121 GLY A O 1
ATOM 925 N N . ASP A 1 122 ? -11.416 -3.429 12.408 1.00 96.62 122 ASP A N 1
ATOM 926 C CA . ASP A 1 122 ? -11.406 -4.527 13.374 1.00 96.62 122 ASP A CA 1
ATOM 927 C C . ASP A 1 122 ? -10.709 -4.143 14.693 1.00 96.62 122 ASP A C 1
ATOM 929 O O . ASP A 1 122 ? -11.220 -4.448 15.773 1.00 96.62 122 ASP A O 1
ATOM 933 N N . TYR A 1 123 ? -9.625 -3.359 14.646 1.00 97.06 123 TYR A N 1
ATOM 934 C CA . TYR A 1 123 ? -8.959 -2.831 15.850 1.00 97.06 123 TYR A CA 1
ATOM 935 C C . TYR A 1 123 ? -9.823 -1.807 16.606 1.00 97.06 123 TYR A C 1
ATOM 937 O O . TYR A 1 123 ? -9.731 -1.682 17.835 1.00 97.06 123 TYR A O 1
ATOM 945 N N . PHE A 1 124 ? -10.732 -1.133 15.899 1.00 97.69 124 PHE A N 1
ATOM 946 C CA . PHE A 1 124 ? -11.770 -0.281 16.483 1.00 97.69 124 PHE A CA 1
ATOM 947 C C . PHE A 1 124 ? -12.967 -1.084 17.019 1.00 97.69 124 PHE A C 1
ATOM 949 O O . PHE A 1 124 ? -13.791 -0.529 17.743 1.00 97.69 124 PHE A O 1
ATOM 956 N N . GLY A 1 125 ? -13.035 -2.396 16.764 1.00 95.94 125 GLY A N 1
ATOM 957 C CA . GLY A 1 125 ? -14.174 -3.254 17.109 1.00 95.94 125 GLY A CA 1
ATOM 958 C C . GLY A 1 125 ? -15.301 -3.222 16.072 1.00 95.94 125 GLY A C 1
ATOM 959 O O . GLY A 1 125 ? -16.419 -3.630 16.371 1.00 95.94 125 GLY A O 1
ATOM 960 N N . ILE A 1 126 ? -15.025 -2.716 14.868 1.00 96.12 126 ILE A N 1
ATOM 961 C CA . ILE A 1 126 ? -15.962 -2.663 13.746 1.00 96.12 126 ILE A CA 1
ATOM 962 C C . ILE A 1 126 ? -15.715 -3.904 12.892 1.00 96.12 126 ILE A C 1
ATOM 964 O O . ILE A 1 126 ? -14.803 -3.934 12.068 1.00 96.12 126 ILE A O 1
ATOM 968 N N . LEU A 1 127 ? -16.513 -4.940 13.124 1.00 94.56 127 LEU A N 1
ATOM 969 C CA . LEU A 1 127 ? -16.416 -6.208 12.408 1.00 94.56 127 LEU A CA 1
ATOM 970 C C . LEU A 1 127 ? -17.427 -6.258 11.262 1.00 94.56 127 LEU A C 1
ATOM 972 O O . LEU A 1 127 ? -18.474 -5.614 11.320 1.00 94.56 127 LEU A O 1
ATOM 976 N N . MET A 1 128 ? -17.101 -7.025 10.223 1.00 92.56 128 MET A N 1
ATOM 977 C CA . MET A 1 128 ? -18.071 -7.374 9.187 1.00 92.56 128 MET A CA 1
ATOM 978 C C . MET A 1 128 ? -19.022 -8.454 9.704 1.00 92.56 128 MET A C 1
ATOM 980 O O . MET A 1 128 ? -18.602 -9.344 10.442 1.00 92.56 128 MET A O 1
ATOM 984 N N . ASP A 1 129 ? -20.281 -8.405 9.267 1.00 92.56 129 ASP A N 1
ATOM 985 C CA . ASP A 1 129 ? -21.303 -9.384 9.664 1.00 92.56 129 ASP A CA 1
ATOM 986 C C . ASP A 1 129 ? -20.991 -10.797 9.150 1.00 92.56 129 ASP A C 1
ATOM 988 O O . ASP A 1 129 ? -21.352 -11.797 9.767 1.00 92.56 129 ASP A O 1
ATOM 992 N N . HIS A 1 130 ? -20.315 -10.881 8.006 1.00 92.62 130 HIS A N 1
ATOM 993 C CA . HIS A 1 130 ? -19.893 -12.127 7.385 1.00 92.62 130 HIS A CA 1
ATOM 994 C C . HIS A 1 130 ? -18.572 -11.930 6.644 1.00 92.62 130 HIS A C 1
ATOM 996 O O . HIS A 1 130 ? -18.170 -10.813 6.306 1.00 92.62 130 HIS A O 1
ATOM 1002 N N . ARG A 1 131 ? -17.889 -13.043 6.378 1.00 91.50 131 ARG A N 1
ATOM 1003 C CA . ARG A 1 131 ? -16.697 -13.052 5.537 1.00 91.50 131 ARG A CA 1
ATOM 1004 C C . ARG A 1 131 ? -17.087 -12.760 4.089 1.00 91.50 131 ARG A C 1
ATOM 1006 O O . ARG A 1 131 ? -18.035 -13.342 3.576 1.00 91.50 131 ARG A O 1
ATOM 1013 N N . VAL A 1 132 ? -16.314 -11.913 3.416 1.00 93.62 132 VAL A N 1
ATOM 1014 C CA . VAL A 1 132 ? -16.482 -11.682 1.978 1.00 93.62 132 VAL A CA 1
ATOM 1015 C C . VAL A 1 132 ? -15.972 -12.895 1.203 1.00 93.62 132 VAL A C 1
ATOM 1017 O O . VAL A 1 132 ? -14.793 -13.239 1.281 1.00 93.62 132 VAL A O 1
ATOM 1020 N N . GLU A 1 133 ? -16.866 -13.528 0.448 1.00 94.06 133 GLU A N 1
ATOM 1021 C CA . GLU A 1 133 ? -16.564 -14.702 -0.386 1.00 94.06 133 GLU A CA 1
ATOM 1022 C C . GLU A 1 133 ? -16.790 -14.446 -1.881 1.00 94.06 133 GLU A C 1
ATOM 1024 O O . GLU A 1 133 ? -16.446 -15.283 -2.706 1.00 94.06 133 GLU A O 1
ATOM 1029 N N . GLY A 1 134 ? -17.354 -13.292 -2.252 1.00 95.06 134 GLY A N 1
ATOM 1030 C CA . GLY A 1 134 ? -17.538 -12.888 -3.646 1.00 95.06 134 GLY A CA 1
ATOM 1031 C C . GLY A 1 134 ? -16.254 -12.373 -4.300 1.00 95.06 134 GLY A C 1
ATOM 1032 O O . GLY A 1 134 ? -15.189 -12.329 -3.684 1.00 95.06 134 GLY A O 1
ATOM 1033 N N . PHE A 1 135 ? -16.353 -11.937 -5.556 1.00 96.56 135 PHE A N 1
ATOM 1034 C CA . PHE A 1 135 ? -15.225 -11.315 -6.253 1.00 96.56 135 PHE A CA 1
ATOM 1035 C C . PHE A 1 135 ? -14.724 -10.063 -5.513 1.00 96.56 135 PHE A C 1
ATOM 1037 O O . PHE A 1 135 ? -15.551 -9.254 -5.088 1.00 96.56 135 PHE A O 1
ATOM 1044 N N . PRO A 1 136 ? -13.397 -9.863 -5.372 1.00 97.31 136 PRO A N 1
ATOM 1045 C CA . PRO A 1 136 ? -12.292 -10.689 -5.895 1.00 97.31 136 PRO A CA 1
ATOM 1046 C C . PRO A 1 136 ? -11.791 -11.815 -4.963 1.00 97.31 136 PRO A C 1
ATOM 1048 O O . PRO A 1 136 ? -10.845 -12.526 -5.308 1.00 97.31 136 PRO A O 1
ATOM 1051 N N . PHE A 1 137 ? -12.415 -12.008 -3.801 1.00 97.00 137 PHE A N 1
ATOM 1052 C CA . PHE A 1 137 ? -11.997 -12.968 -2.769 1.00 97.00 137 PHE A CA 1
ATOM 1053 C C . PHE A 1 137 ? -12.285 -14.443 -3.105 1.00 97.00 137 PHE A C 1
ATOM 1055 O O . PHE A 1 137 ? -11.706 -15.332 -2.484 1.00 97.00 137 PHE A O 1
ATOM 1062 N N . ASN A 1 138 ? -13.127 -14.728 -4.104 1.00 97.06 138 ASN A N 1
ATOM 1063 C CA . ASN A 1 138 ? -13.283 -16.080 -4.660 1.00 97.06 138 ASN A CA 1
ATOM 1064 C C . ASN A 1 138 ? -12.152 -16.489 -5.621 1.00 97.06 138 ASN A C 1
ATOM 1066 O O . ASN A 1 138 ? -12.029 -17.670 -5.936 1.00 97.06 138 ASN A O 1
ATOM 1070 N N . VAL A 1 139 ? -11.356 -15.533 -6.116 1.00 96.81 139 VAL A N 1
ATOM 1071 C CA . VAL A 1 139 ? -10.250 -15.789 -7.058 1.00 96.81 139 VAL A CA 1
ATOM 1072 C C . VAL A 1 139 ? -8.907 -15.802 -6.334 1.00 96.81 139 VAL A C 1
ATOM 1074 O O . VAL A 1 139 ? -8.063 -16.655 -6.598 1.00 96.81 139 VAL A O 1
ATOM 1077 N N . LEU A 1 140 ? -8.703 -14.859 -5.411 1.00 95.56 140 LEU A N 1
ATOM 1078 C CA . LEU A 1 140 ? -7.469 -14.698 -4.645 1.00 95.56 140 LEU A CA 1
ATOM 1079 C C . LEU A 1 140 ? -7.781 -14.660 -3.151 1.00 95.56 140 LEU A C 1
ATOM 1081 O O . LEU A 1 140 ? -8.818 -14.153 -2.735 1.00 95.56 140 LEU A O 1
ATOM 1085 N N . ARG A 1 141 ? -6.852 -15.151 -2.326 1.00 94.50 141 ARG A N 1
ATOM 1086 C CA . ARG A 1 141 ? -6.992 -15.096 -0.861 1.00 94.50 141 ARG A CA 1
ATOM 1087 C C . ARG A 1 141 ? -6.860 -13.670 -0.326 1.00 94.50 141 ARG A C 1
ATOM 1089 O O . ARG A 1 141 ? -7.532 -13.308 0.634 1.00 94.50 141 ARG A O 1
ATOM 1096 N N . ASP A 1 142 ? -5.983 -12.894 -0.944 1.00 95.62 142 ASP A N 1
ATOM 1097 C CA . ASP A 1 142 ? -5.563 -11.555 -0.552 1.00 95.62 142 ASP A CA 1
ATOM 1098 C C . ASP A 1 142 ? -5.467 -10.620 -1.778 1.00 95.62 142 ASP A C 1
ATOM 1100 O O . ASP A 1 142 ? -4.406 -10.076 -2.098 1.00 95.62 142 ASP A O 1
ATOM 1104 N N . PRO A 1 143 ? -6.594 -10.413 -2.484 1.00 97.38 143 PRO A N 1
ATOM 1105 C CA . PRO A 1 143 ? -6.634 -9.730 -3.777 1.00 97.38 143 PRO A CA 1
ATOM 1106 C C . PRO A 1 143 ? -6.051 -8.316 -3.744 1.00 97.38 143 PRO A C 1
ATOM 1108 O O . PRO A 1 143 ? -5.394 -7.905 -4.693 1.00 97.38 143 PRO A O 1
ATOM 1111 N N . MET A 1 144 ? -6.219 -7.578 -2.645 1.00 96.50 144 MET A N 1
ATOM 1112 C CA . MET A 1 144 ? -5.643 -6.240 -2.502 1.00 96.50 144 MET A CA 1
ATOM 1113 C C . MET A 1 144 ? -4.106 -6.255 -2.462 1.00 96.50 144 MET A C 1
ATOM 1115 O O . MET A 1 144 ? -3.484 -5.359 -3.035 1.00 96.50 144 MET A O 1
ATOM 1119 N N . TYR A 1 145 ? -3.482 -7.254 -1.823 1.00 96.25 145 TYR A N 1
ATOM 1120 C CA . TYR A 1 145 ? -2.020 -7.369 -1.789 1.00 96.25 145 TYR A CA 1
ATOM 1121 C C . TYR A 1 145 ? -1.476 -7.748 -3.158 1.00 96.25 145 TYR A C 1
ATOM 1123 O O . TYR A 1 145 ? -0.607 -7.047 -3.672 1.00 96.25 145 TYR A O 1
ATOM 1131 N N . VAL A 1 146 ? -2.055 -8.773 -3.788 1.00 98.19 146 VAL A N 1
ATOM 1132 C CA . VAL A 1 146 ? -1.690 -9.174 -5.153 1.00 98.19 146 VAL A CA 1
ATOM 1133 C C . VAL A 1 146 ? -1.879 -8.011 -6.126 1.00 98.19 146 VAL A C 1
ATOM 1135 O O . VAL A 1 146 ? -0.962 -7.682 -6.874 1.00 98.19 146 VAL A O 1
ATOM 1138 N N . GLY A 1 147 ? -3.028 -7.336 -6.072 1.00 98.31 147 GLY A N 1
ATOM 1139 C CA . GLY A 1 147 ? -3.330 -6.203 -6.938 1.00 98.31 147 GLY A CA 1
ATOM 1140 C C . GLY A 1 147 ? -2.344 -5.049 -6.764 1.00 98.31 147 GLY A C 1
ATOM 1141 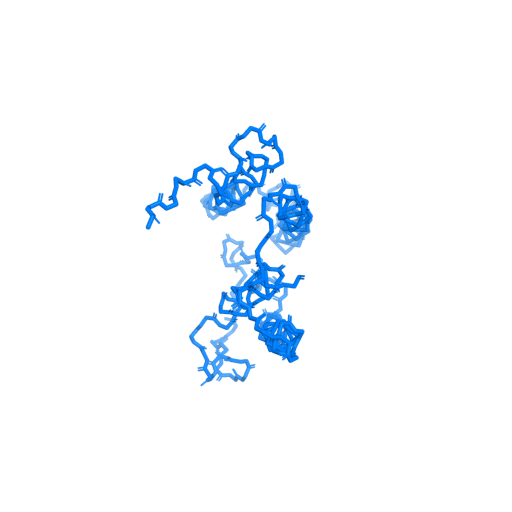O O . GLY A 1 147 ? -1.823 -4.532 -7.747 1.00 98.31 147 GLY A O 1
ATOM 1142 N N . SER A 1 148 ? -2.005 -4.707 -5.518 1.00 96.94 148 SER A N 1
ATOM 1143 C CA . SER A 1 148 ? -1.005 -3.675 -5.224 1.00 96.94 148 SER A CA 1
ATOM 1144 C C . SER A 1 148 ? 0.378 -4.068 -5.749 1.00 96.94 148 SER A C 1
ATOM 1146 O O . SER A 1 148 ? 1.049 -3.252 -6.374 1.00 96.94 148 SER A O 1
ATOM 1148 N N . THR A 1 149 ? 0.802 -5.322 -5.552 1.00 97.62 149 THR A N 1
ATOM 1149 C CA . THR A 1 149 ? 2.063 -5.842 -6.101 1.00 97.62 149 THR A CA 1
ATOM 1150 C C . THR A 1 149 ? 2.102 -5.730 -7.622 1.00 97.62 149 THR A C 1
ATOM 1152 O O . THR A 1 149 ? 3.115 -5.293 -8.165 1.00 97.62 149 THR A O 1
ATOM 1155 N N . MET A 1 150 ? 1.007 -6.066 -8.309 1.00 98.31 150 MET A N 1
ATOM 1156 C CA . MET A 1 150 ? 0.899 -5.915 -9.762 1.00 98.31 150 MET A CA 1
ATOM 1157 C C . MET A 1 150 ? 1.022 -4.451 -10.188 1.00 98.31 150 MET A C 1
ATOM 1159 O O . MET A 1 150 ? 1.774 -4.167 -11.116 1.00 98.31 150 MET A O 1
ATOM 1163 N N . SER A 1 151 ? 0.356 -3.524 -9.492 1.00 98.06 151 SER A N 1
ATOM 1164 C CA . SER A 1 151 ? 0.444 -2.091 -9.791 1.00 98.06 151 SER A CA 1
ATOM 1165 C C . SER A 1 151 ? 1.863 -1.544 -9.590 1.00 98.06 151 SER A C 1
ATOM 1167 O O . SER A 1 151 ? 2.356 -0.822 -10.450 1.00 98.06 151 SER A O 1
ATOM 1169 N N . PHE A 1 152 ? 2.566 -1.921 -8.515 1.00 97.19 152 PHE A N 1
ATOM 1170 C CA . PHE A 1 152 ? 3.962 -1.504 -8.312 1.00 97.19 152 PHE A CA 1
ATOM 1171 C C . PHE A 1 152 ? 4.913 -2.111 -9.344 1.00 97.19 152 PHE A C 1
ATOM 1173 O O . PHE A 1 152 ? 5.767 -1.407 -9.876 1.00 97.19 152 PHE A O 1
ATOM 1180 N N . ALA A 1 153 ? 4.754 -3.399 -9.660 1.00 97.25 153 ALA A N 1
ATOM 1181 C CA . ALA A 1 153 ? 5.554 -4.055 -10.688 1.00 97.25 153 ALA A CA 1
ATOM 1182 C C . ALA A 1 153 ? 5.322 -3.428 -12.070 1.00 97.25 153 ALA A C 1
ATOM 1184 O O . ALA A 1 153 ? 6.277 -3.224 -12.813 1.00 97.25 153 ALA A O 1
ATOM 1185 N N . ALA A 1 154 ? 4.076 -3.079 -12.394 1.00 97.38 154 ALA A N 1
ATOM 1186 C CA . ALA A 1 154 ? 3.742 -2.361 -13.615 1.00 97.38 154 ALA A CA 1
ATOM 1187 C C . ALA A 1 154 ? 4.446 -1.004 -13.685 1.00 97.38 154 ALA A C 1
ATOM 1189 O O . ALA A 1 154 ? 5.092 -0.715 -14.684 1.00 97.38 154 ALA A O 1
ATOM 1190 N N . THR A 1 155 ? 4.384 -0.208 -12.614 1.00 96.00 155 THR A N 1
ATOM 1191 C CA . THR A 1 155 ? 5.063 1.094 -12.548 1.00 96.00 155 THR A CA 1
ATOM 1192 C C . THR A 1 155 ? 6.585 0.968 -12.651 1.00 96.00 155 THR A C 1
ATOM 1194 O O . THR A 1 155 ? 7.222 1.849 -13.203 1.00 96.00 155 THR A O 1
ATOM 1197 N N . ALA A 1 156 ? 7.189 -0.114 -12.153 1.00 94.88 156 ALA A N 1
ATOM 1198 C CA . ALA A 1 156 ? 8.626 -0.354 -12.322 1.00 94.88 156 ALA A CA 1
ATOM 1199 C C . ALA A 1 156 ? 9.026 -0.728 -13.760 1.00 94.88 156 ALA A C 1
ATOM 1201 O O . ALA A 1 156 ? 10.189 -0.576 -14.130 1.00 94.88 156 ALA A O 1
ATOM 1202 N N . LEU A 1 157 ? 8.092 -1.288 -14.532 1.00 93.94 157 LEU A N 1
ATOM 1203 C CA . LEU A 1 157 ? 8.315 -1.759 -15.900 1.00 93.94 157 LEU A CA 1
ATOM 1204 C C . LEU A 1 157 ? 8.004 -0.700 -16.967 1.00 93.94 157 LEU A C 1
ATOM 1206 O O . LEU A 1 157 ? 8.367 -0.921 -18.122 1.00 93.94 157 LEU A O 1
ATOM 1210 N N . TRP A 1 158 ? 7.321 0.385 -16.595 1.00 88.38 158 TRP A N 1
ATOM 1211 C CA . TRP A 1 158 ? 6.876 1.462 -17.481 1.00 88.38 158 TRP A CA 1
ATOM 1212 C C . TRP A 1 158 ? 7.795 2.679 -17.355 1.00 88.38 158 TRP A C 1
ATOM 1214 O O . TRP A 1 158 ? 8.283 3.150 -18.408 1.00 88.38 158 TRP A O 1
#